Protein AF-A0A2U2S642-F1 (afdb_monomer_lite)

pLDDT: mean 71.13, std 18.07, range [34.97, 96.0]

Structure (mmCIF, N/CA/C/O backbone):
data_AF-A0A2U2S642-F1
#
_entry.id   AF-A0A2U2S642-F1
#
loop_
_atom_site.group_PDB
_atom_site.id
_atom_site.type_symbol
_atom_site.label_atom_id
_atom_site.label_alt_id
_atom_site.label_comp_id
_atom_site.label_asym_id
_atom_site.label_entity_id
_atom_site.label_seq_id
_atom_site.pdbx_PDB_ins_code
_atom_site.Cartn_x
_atom_site.Cartn_y
_atom_site.Cartn_z
_atom_site.occupancy
_atom_site.B_iso_or_equiv
_atom_site.auth_seq_id
_atom_site.auth_comp_id
_atom_site.auth_asym_id
_atom_site.auth_atom_id
_atom_site.pdbx_PDB_model_num
ATOM 1 N N . MET A 1 1 ? -0.797 5.547 -3.091 1.00 64.50 1 MET A N 1
ATOM 2 C CA . MET A 1 1 ? -0.443 5.488 -1.660 1.00 64.50 1 MET A CA 1
ATOM 3 C C . MET A 1 1 ? -1.738 5.569 -0.861 1.00 64.50 1 MET A C 1
ATOM 5 O O . MET A 1 1 ? -2.626 6.284 -1.316 1.00 64.50 1 MET A O 1
ATOM 9 N N . LEU A 1 2 ? -1.874 4.853 0.263 1.00 75.81 2 LEU A N 1
ATOM 10 C CA . LEU A 1 2 ? -3.058 4.984 1.129 1.00 75.81 2 LEU A CA 1
ATOM 11 C C . LEU A 1 2 ? -3.206 6.437 1.602 1.00 75.81 2 LEU A C 1
ATOM 13 O O . LEU A 1 2 ? -2.204 7.084 1.900 1.00 75.81 2 LEU A O 1
ATOM 17 N N . ASN A 1 3 ? -4.439 6.947 1.678 1.00 83.69 3 ASN A N 1
ATOM 18 C CA . ASN A 1 3 ? -4.701 8.281 2.222 1.00 83.69 3 ASN A CA 1
ATOM 19 C C . ASN A 1 3 ? -4.289 8.335 3.716 1.00 83.69 3 ASN A C 1
ATOM 21 O O . ASN A 1 3 ? -4.889 7.606 4.515 1.00 83.69 3 ASN A O 1
ATOM 25 N N . PRO A 1 4 ? -3.313 9.184 4.108 1.00 81.31 4 PRO A N 1
ATOM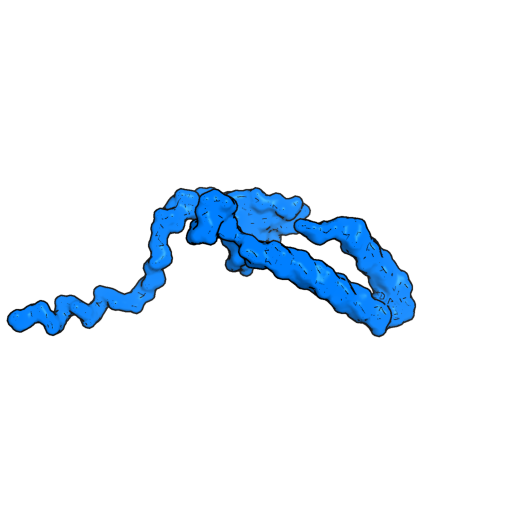 26 C CA . PRO A 1 4 ? -2.833 9.280 5.488 1.00 81.31 4 PRO A CA 1
ATOM 27 C C . PRO A 1 4 ? -3.928 9.619 6.505 1.00 81.31 4 PRO A C 1
ATOM 29 O O . PRO A 1 4 ? -3.910 9.084 7.613 1.00 81.31 4 PRO A O 1
ATOM 32 N N . ASP A 1 5 ? -4.910 10.441 6.130 1.00 87.56 5 ASP A N 1
ATOM 33 C CA . ASP A 1 5 ? -5.992 10.858 7.028 1.00 87.56 5 ASP A CA 1
ATOM 34 C C . ASP A 1 5 ? -6.921 9.689 7.363 1.00 87.56 5 ASP A C 1
ATOM 36 O O . ASP A 1 5 ? -7.290 9.504 8.525 1.00 87.56 5 ASP A O 1
ATOM 40 N N . LYS A 1 6 ? -7.221 8.849 6.363 1.00 88.06 6 LYS A N 1
ATOM 41 C CA . LYS A 1 6 ? -7.968 7.595 6.544 1.00 88.06 6 LYS A CA 1
ATOM 42 C C . LYS A 1 6 ? -7.202 6.611 7.422 1.00 88.06 6 LYS A C 1
ATOM 44 O O . LYS A 1 6 ? -7.785 6.001 8.310 1.00 88.06 6 LYS A O 1
ATOM 49 N N . VAL A 1 7 ? -5.891 6.465 7.215 1.00 89.25 7 VAL A N 1
ATOM 50 C CA . VAL A 1 7 ? -5.057 5.588 8.058 1.00 89.25 7 VAL A CA 1
ATOM 51 C C . VAL A 1 7 ? -5.053 6.079 9.510 1.00 89.25 7 VAL A C 1
ATOM 53 O O . VAL A 1 7 ? -5.240 5.286 10.433 1.00 89.25 7 VAL A O 1
ATOM 56 N N . ALA A 1 8 ? -4.908 7.388 9.724 1.00 88.50 8 ALA A N 1
ATOM 57 C CA . ALA A 1 8 ? -4.975 7.986 11.054 1.00 88.50 8 ALA A CA 1
ATOM 58 C C . ALA A 1 8 ? -6.366 7.830 11.696 1.00 88.50 8 ALA A C 1
ATOM 60 O O . ALA A 1 8 ? -6.472 7.668 12.911 1.00 88.50 8 ALA A O 1
ATOM 61 N N . GLU A 1 9 ? -7.435 7.857 10.900 1.00 93.00 9 GLU A N 1
ATOM 62 C CA . GLU A 1 9 ? -8.797 7.576 11.356 1.00 93.00 9 GLU A CA 1
ATOM 63 C C . GLU A 1 9 ? -8.951 6.134 11.852 1.00 93.00 9 GLU A C 1
ATOM 65 O O . GLU A 1 9 ? -9.416 5.937 12.976 1.00 93.00 9 GLU A O 1
ATOM 70 N N . PHE A 1 10 ? -8.494 5.139 11.084 1.00 92.88 10 PHE A N 1
ATOM 71 C CA . PHE A 1 10 ? -8.491 3.739 11.522 1.00 92.88 10 PHE A CA 1
ATOM 72 C C . PHE A 1 10 ? -7.679 3.548 12.807 1.00 92.88 10 PHE A C 1
ATOM 74 O O . PHE A 1 10 ? -8.151 2.896 13.736 1.00 92.88 10 PHE A O 1
ATOM 81 N N . ALA A 1 11 ? -6.507 4.183 12.915 1.00 88.50 11 ALA A N 1
ATOM 82 C CA . ALA A 1 11 ? -5.695 4.131 14.129 1.00 88.50 11 ALA A CA 1
ATOM 83 C C . ALA A 1 11 ? -6.439 4.699 15.352 1.00 88.50 11 ALA A C 1
ATOM 85 O O . ALA A 1 11 ? -6.443 4.081 16.415 1.00 88.50 11 ALA A O 1
ATOM 86 N N . ARG A 1 12 ? -7.130 5.840 15.205 1.00 94.44 12 ARG A N 1
ATOM 87 C CA . ARG A 1 12 ? -7.957 6.412 16.283 1.00 94.44 12 ARG A CA 1
ATOM 88 C C . ARG A 1 12 ? -9.102 5.482 16.680 1.00 94.44 12 ARG A C 1
ATOM 90 O O . ARG A 1 12 ? -9.332 5.291 17.870 1.00 94.44 12 ARG A O 1
ATOM 97 N N . ARG A 1 13 ? -9.788 4.884 15.702 1.00 96.00 13 ARG A N 1
ATOM 98 C CA . ARG A 1 13 ? -10.896 3.941 15.935 1.00 96.00 13 ARG A CA 1
ATOM 99 C C . ARG A 1 13 ? -10.428 2.669 16.648 1.00 96.00 13 ARG A C 1
ATOM 101 O O . ARG A 1 13 ? -11.100 2.222 17.567 1.00 96.00 13 ARG A O 1
ATOM 108 N N . MET A 1 14 ? -9.256 2.139 16.293 1.00 91.12 14 MET A N 1
ATOM 109 C CA . MET A 1 14 ? -8.640 0.991 16.973 1.00 91.12 14 MET A CA 1
ATOM 110 C C . MET A 1 14 ? -8.307 1.293 18.440 1.00 91.12 14 MET A C 1
ATOM 112 O O . MET A 1 14 ? -8.553 0.457 19.310 1.00 91.12 14 MET A O 1
ATOM 116 N N . THR A 1 15 ? -7.774 2.487 18.722 1.00 91.44 1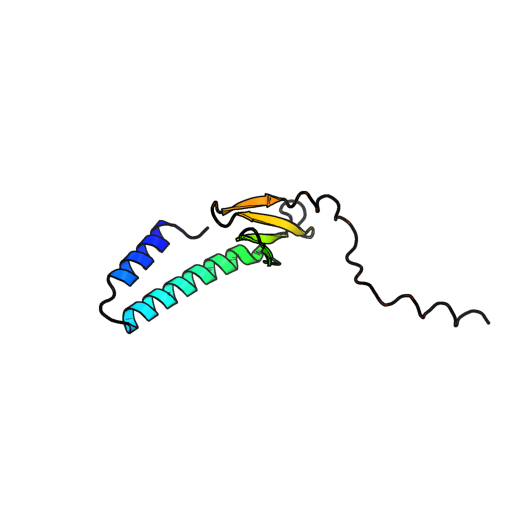5 THR A N 1
ATOM 117 C CA . THR A 1 15 ? -7.452 2.928 20.090 1.00 91.44 15 THR A CA 1
ATOM 118 C C . THR A 1 15 ? -8.705 3.193 20.925 1.00 91.44 15 THR A C 1
ATOM 120 O O . THR A 1 15 ? -8.702 2.933 22.124 1.00 91.44 15 THR A O 1
ATOM 123 N N . ALA A 1 16 ? -9.776 3.692 20.303 1.00 93.19 16 ALA A N 1
ATOM 124 C CA . ALA A 1 16 ? -11.052 3.970 20.962 1.00 93.19 16 ALA A CA 1
ATOM 125 C C . ALA A 1 16 ? -11.972 2.739 21.086 1.00 93.19 16 ALA A C 1
ATOM 127 O O . ALA A 1 16 ? -13.048 2.847 21.666 1.00 93.19 16 ALA A O 1
ATOM 128 N N . ALA A 1 17 ? -11.586 1.583 20.534 1.00 92.50 17 ALA A N 1
ATOM 129 C CA . ALA A 1 17 ? -12.402 0.376 20.567 1.00 92.50 17 ALA A CA 1
ATOM 130 C C . ALA A 1 17 ? -12.564 -0.152 22.003 1.00 92.50 17 ALA A C 1
ATOM 132 O O . ALA A 1 17 ? -11.587 -0.535 22.652 1.00 92.50 17 ALA A O 1
ATOM 133 N N . GLU A 1 18 ? -13.814 -0.210 22.468 1.00 92.62 18 GLU A N 1
ATOM 134 C CA . GLU A 1 18 ? -14.180 -0.649 23.822 1.00 92.62 18 GLU A CA 1
ATOM 135 C C . GLU A 1 18 ? -14.117 -2.176 24.003 1.00 92.62 18 GLU A C 1
ATOM 137 O O . GLU A 1 18 ? -14.053 -2.665 25.130 1.00 92.62 18 GLU A O 1
ATOM 142 N N . SER A 1 19 ? -14.097 -2.940 22.905 1.00 94.62 19 SER A N 1
ATOM 143 C CA . SER A 1 19 ? -13.996 -4.401 22.919 1.00 94.62 19 SER A CA 1
ATOM 144 C C . SER A 1 19 ? -13.084 -4.931 21.812 1.00 94.62 19 SER A C 1
ATOM 146 O O . SER A 1 19 ? -12.802 -4.256 20.817 1.00 94.62 19 SER A O 1
ATOM 148 N N . GLU A 1 20 ? -12.626 -6.173 21.983 1.00 92.06 20 GLU A N 1
ATOM 149 C CA . GLU A 1 20 ? -11.827 -6.869 20.971 1.00 92.06 20 GLU A CA 1
ATOM 150 C C . GLU A 1 20 ? -12.631 -7.116 19.686 1.00 92.06 20 GLU A C 1
ATOM 152 O O . GLU A 1 20 ? -12.090 -6.995 18.596 1.00 92.06 20 GLU A O 1
ATOM 157 N N . GLU A 1 21 ? -13.936 -7.367 19.784 1.00 95.38 21 GLU A N 1
ATOM 158 C CA . GLU A 1 21 ? -14.814 -7.558 18.620 1.00 95.38 21 GLU A CA 1
ATOM 159 C C . GLU A 1 21 ? -14.900 -6.289 17.761 1.00 95.38 21 GLU A C 1
ATOM 161 O O . GLU A 1 21 ? -14.772 -6.353 16.538 1.00 95.38 21 GLU A O 1
ATOM 166 N N . VAL A 1 22 ? -15.034 -5.118 18.396 1.00 92.00 22 VAL A N 1
ATOM 167 C CA . VAL A 1 22 ? -15.015 -3.825 17.693 1.00 92.00 22 VAL A CA 1
ATOM 168 C C . VAL A 1 22 ? -13.649 -3.587 17.055 1.00 92.00 22 VAL A C 1
ATOM 170 O O . VAL A 1 22 ? -13.568 -3.148 15.910 1.00 92.00 22 VAL A O 1
ATOM 173 N N . ARG A 1 23 ? -12.564 -3.924 17.760 1.00 90.88 23 ARG A N 1
ATOM 174 C CA . ARG A 1 23 ? -11.200 -3.807 17.236 1.00 90.88 23 ARG A CA 1
ATOM 175 C C . ARG A 1 23 ? -10.985 -4.685 16.000 1.00 90.88 23 ARG A C 1
ATOM 177 O O . ARG A 1 23 ? -10.452 -4.202 15.006 1.00 90.88 23 ARG A O 1
ATOM 184 N N . GLN A 1 24 ? -11.445 -5.933 16.027 1.00 90.88 24 GLN A N 1
ATOM 185 C CA . GLN A 1 24 ? -11.366 -6.844 14.881 1.00 90.88 24 GLN A CA 1
ATOM 186 C C . GLN A 1 24 ? -12.210 -6.355 13.699 1.00 90.88 24 GLN A C 1
ATOM 188 O O . GLN A 1 24 ? -11.746 -6.409 12.564 1.00 90.88 24 GLN A O 1
ATOM 193 N N . SER A 1 25 ? -13.400 -5.797 13.948 1.00 94.56 25 SER A N 1
ATOM 194 C CA . SER A 1 25 ? -14.218 -5.180 12.894 1.00 94.56 25 SER A CA 1
ATOM 195 C C . SER A 1 25 ? -13.495 -4.008 12.223 1.00 94.56 25 SER A C 1
ATOM 197 O O . SER A 1 25 ? -13.405 -3.954 11.000 1.00 94.56 25 SER A O 1
ATOM 199 N N . VAL A 1 26 ? -12.927 -3.087 13.011 1.00 91.75 26 VAL A N 1
ATOM 200 C CA . VAL A 1 26 ? -12.173 -1.933 12.484 1.00 91.75 26 VAL A CA 1
ATOM 201 C C . VAL A 1 26 ? -10.922 -2.390 11.728 1.00 91.75 26 VAL A C 1
ATOM 203 O O . VAL A 1 26 ? -10.570 -1.80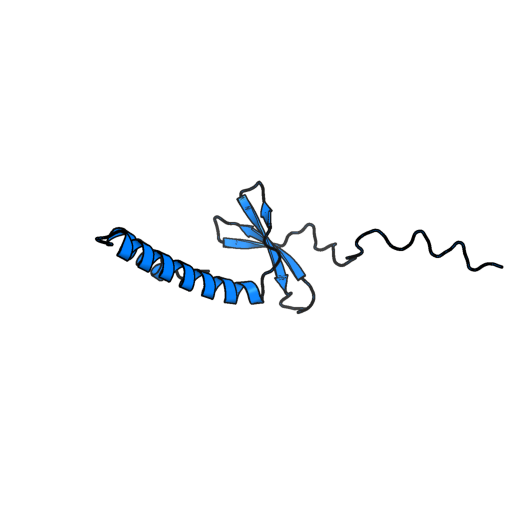7 10.702 1.00 91.75 26 VAL A O 1
ATOM 206 N N . TYR A 1 27 ? -10.252 -3.437 12.212 1.00 87.19 27 TYR A N 1
ATOM 207 C CA . TYR A 1 27 ? -9.108 -4.033 11.530 1.00 87.19 27 TYR A CA 1
ATOM 208 C C . TYR A 1 27 ? -9.501 -4.642 10.180 1.00 87.19 27 TYR A C 1
ATOM 210 O O . TYR A 1 27 ? -8.818 -4.403 9.185 1.00 87.19 27 TYR A O 1
ATOM 218 N N . GLN A 1 28 ? -10.622 -5.361 10.119 1.00 90.44 28 GLN A N 1
ATOM 219 C CA . GLN A 1 28 ? -11.129 -5.940 8.879 1.00 90.44 28 GLN A CA 1
ATOM 220 C C . GLN A 1 28 ? -11.488 -4.857 7.851 1.00 90.44 28 GLN A C 1
ATOM 222 O O . GLN A 1 28 ? -11.070 -4.952 6.700 1.00 90.44 28 GLN A O 1
ATOM 227 N N . GLU A 1 29 ? -12.155 -3.778 8.273 1.00 92.25 29 GLU A N 1
ATOM 228 C CA . GLU A 1 29 ? -12.433 -2.621 7.406 1.00 92.25 29 GLU A CA 1
ATOM 229 C C . GLU A 1 29 ? -11.145 -1.977 6.863 1.00 92.25 29 GLU A C 1
ATOM 231 O O . GLU A 1 29 ? -11.081 -1.556 5.705 1.00 92.25 29 GLU A O 1
ATOM 236 N N . PHE A 1 30 ? -10.098 -1.887 7.690 1.00 89.44 30 PHE A N 1
ATOM 237 C CA . PHE A 1 30 ? -8.802 -1.382 7.246 1.00 89.44 30 PHE A CA 1
ATOM 238 C C . PHE A 1 30 ? -8.164 -2.303 6.199 1.00 89.44 30 PHE A C 1
ATOM 240 O O . PHE A 1 30 ? -7.611 -1.807 5.216 1.00 89.44 30 PHE A O 1
ATOM 247 N N . LEU A 1 31 ? -8.241 -3.624 6.390 1.00 84.38 31 LEU A N 1
ATOM 248 C CA . LEU A 1 31 ? -7.725 -4.594 5.426 1.00 84.38 31 LEU A CA 1
ATOM 249 C C . LEU A 1 31 ? -8.458 -4.512 4.087 1.00 84.38 31 LEU A C 1
ATOM 251 O O . LEU A 1 31 ? -7.800 -4.548 3.053 1.00 84.38 31 LEU A O 1
ATOM 255 N N . GLU A 1 32 ? -9.780 -4.349 4.093 1.00 87.44 32 GLU A N 1
ATOM 256 C CA . GLU A 1 32 ? -10.576 -4.154 2.873 1.00 87.44 32 GLU A CA 1
ATOM 257 C C . GLU A 1 32 ? -10.175 -2.864 2.148 1.00 87.44 32 GLU A C 1
ATOM 259 O O . GLU A 1 32 ? -9.844 -2.889 0.965 1.00 87.44 32 GLU A O 1
ATOM 264 N N . TYR A 1 33 ? -10.070 -1.749 2.876 1.00 85.12 33 TYR A N 1
ATOM 265 C CA . TYR A 1 33 ? -9.590 -0.485 2.312 1.00 85.12 33 TYR A CA 1
ATOM 266 C C . TYR A 1 33 ? -8.165 -0.591 1.739 1.00 85.12 33 TYR A C 1
ATOM 268 O O . TYR A 1 33 ? -7.854 -0.008 0.696 1.00 85.12 33 TYR A O 1
ATOM 276 N N . ALA A 1 34 ? -7.283 -1.332 2.413 1.00 80.94 34 ALA A N 1
ATOM 277 C CA . ALA A 1 34 ? -5.937 -1.587 1.923 1.00 80.94 34 ALA A CA 1
ATOM 278 C C . ALA A 1 34 ? -5.940 -2.495 0.684 1.00 80.94 34 ALA A C 1
ATOM 280 O O . ALA A 1 34 ? -5.160 -2.250 -0.235 1.00 80.94 34 ALA A O 1
ATOM 281 N N . ALA A 1 35 ? -6.817 -3.498 0.637 1.00 75.44 35 ALA A N 1
ATOM 282 C CA . ALA A 1 35 ? -6.966 -4.409 -0.491 1.00 75.44 35 ALA A CA 1
ATOM 283 C C . ALA A 1 35 ? -7.461 -3.683 -1.748 1.00 75.44 35 ALA A C 1
ATOM 285 O O . ALA A 1 35 ? -6.848 -3.849 -2.796 1.00 75.44 35 ALA A O 1
ATOM 286 N N . ASP A 1 36 ? -8.464 -2.806 -1.643 1.00 78.19 36 ASP A N 1
ATOM 287 C CA . ASP A 1 36 ? -8.946 -1.989 -2.770 1.00 78.19 36 ASP A CA 1
ATOM 288 C C . ASP A 1 36 ? -7.835 -1.099 -3.345 1.00 78.19 36 ASP A C 1
ATOM 290 O O . ASP A 1 36 ? -7.674 -0.943 -4.559 1.00 78.19 36 ASP A O 1
ATOM 294 N N . PHE A 1 37 ? -7.021 -0.515 -2.461 1.00 73.88 37 PHE A N 1
ATOM 295 C CA . PHE A 1 37 ? -5.859 0.257 -2.881 1.00 73.88 37 PHE A CA 1
ATOM 296 C C . PHE A 1 37 ? -4.806 -0.624 -3.567 1.00 73.88 37 PHE A C 1
ATOM 298 O O . PHE A 1 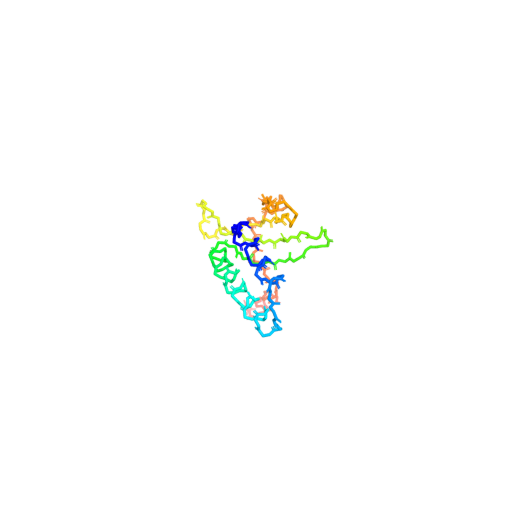37 ? -4.220 -0.212 -4.571 1.00 73.88 37 PHE A O 1
ATOM 305 N N . LEU A 1 38 ? -4.554 -1.820 -3.033 1.00 67.75 38 LEU A N 1
ATOM 306 C CA . LEU A 1 38 ? -3.629 -2.779 -3.627 1.00 67.75 38 LEU A CA 1
ATOM 307 C C . LEU A 1 38 ? -4.134 -3.301 -4.970 1.00 67.75 38 LEU A C 1
ATOM 309 O O . LEU A 1 38 ? -3.305 -3.506 -5.843 1.00 67.75 38 LEU A O 1
ATOM 313 N N . ASP A 1 39 ? -5.440 -3.451 -5.174 1.00 69.12 39 ASP A N 1
ATOM 314 C CA . ASP A 1 39 ? -6.018 -3.891 -6.446 1.00 69.12 39 ASP A CA 1
ATOM 315 C C . ASP A 1 39 ? -5.782 -2.839 -7.543 1.00 69.12 39 ASP A C 1
ATOM 317 O O . ASP A 1 39 ? -5.205 -3.135 -8.593 1.00 69.12 39 ASP A O 1
ATOM 321 N N . LEU A 1 40 ? -6.053 -1.564 -7.232 1.00 66.44 40 LEU A N 1
ATOM 322 C CA . LEU A 1 40 ? -5.714 -0.420 -8.091 1.00 66.44 40 LEU A CA 1
ATOM 323 C C . LEU A 1 40 ? -4.213 -0.327 -8.392 1.00 66.44 40 LEU A C 1
ATOM 325 O O . LEU A 1 40 ? -3.813 0.062 -9.491 1.00 66.44 40 LEU A O 1
ATOM 329 N N . PHE A 1 41 ? -3.371 -0.668 -7.417 1.00 64.44 41 PHE A N 1
ATOM 330 C CA . PHE A 1 41 ? -1.924 -0.697 -7.592 1.00 64.44 41 PHE A CA 1
ATOM 331 C C . PHE A 1 41 ? -1.488 -1.923 -8.419 1.00 64.44 41 PHE A C 1
ATOM 333 O O . PHE A 1 41 ? -0.635 -1.812 -9.292 1.00 64.44 41 PHE A O 1
ATOM 340 N N . SER A 1 42 ? -2.112 -3.082 -8.233 1.00 62.09 42 SER A N 1
ATOM 341 C CA . SER A 1 42 ? -1.761 -4.340 -8.903 1.00 62.09 42 SER A CA 1
ATOM 342 C C . SER A 1 42 ? -2.055 -4.341 -10.403 1.00 62.09 42 SER A C 1
ATOM 344 O O . SER A 1 42 ? -1.425 -5.080 -11.155 1.00 62.09 42 SER A O 1
ATOM 346 N N . TYR A 1 43 ? -2.943 -3.457 -10.872 1.00 68.44 43 TYR A N 1
ATOM 347 C CA . TYR A 1 43 ? -3.200 -3.302 -12.304 1.00 68.44 43 TYR A CA 1
ATOM 348 C C . TYR A 1 43 ? -1.946 -2.875 -13.083 1.00 68.44 43 TYR A C 1
ATOM 350 O O . TYR A 1 43 ? -1.796 -3.206 -14.256 1.00 68.44 43 TYR A O 1
ATOM 358 N N . HIS A 1 44 ? -1.032 -2.151 -12.430 1.00 70.69 44 HIS A N 1
ATOM 359 C CA . HIS A 1 44 ? 0.196 -1.663 -13.053 1.00 70.69 44 HIS A CA 1
ATOM 360 C C . HIS A 1 44 ? 1.467 -2.277 -12.473 1.00 70.69 44 HIS A C 1
ATOM 362 O O . HIS A 1 44 ? 2.481 -2.266 -13.166 1.00 70.69 44 HIS A O 1
ATOM 368 N N . TYR A 1 45 ? 1.432 -2.796 -11.244 1.00 74.62 45 TYR A N 1
ATOM 369 C CA . TYR A 1 45 ? 2.601 -3.303 -10.529 1.00 74.62 45 TYR A CA 1
ATOM 370 C C . TYR A 1 45 ? 2.488 -4.809 -10.270 1.00 74.62 45 TYR A C 1
ATOM 372 O O . TYR A 1 45 ? 1.499 -5.290 -9.726 1.00 74.62 45 TYR A O 1
ATOM 380 N N . HIS A 1 46 ? 3.549 -5.540 -10.598 1.00 76.94 46 HIS A N 1
ATOM 381 C CA . HIS A 1 46 ? 3.641 -6.998 -10.568 1.00 76.94 46 HIS A CA 1
ATOM 382 C C . HIS A 1 46 ? 4.921 -7.452 -9.838 1.00 76.94 46 HIS A C 1
ATOM 384 O O . HIS A 1 46 ? 5.794 -6.648 -9.507 1.00 76.94 46 HIS A O 1
ATOM 390 N N . ASP A 1 47 ? 5.058 -8.759 -9.606 1.00 79.12 47 ASP A N 1
ATOM 391 C CA . ASP A 1 47 ? 6.308 -9.421 -9.188 1.00 79.12 47 ASP A CA 1
ATOM 392 C C . ASP A 1 47 ? 6.989 -8.839 -7.920 1.00 79.12 47 ASP A C 1
ATOM 394 O O . ASP A 1 47 ? 8.207 -8.635 -7.882 1.00 79.12 47 ASP A O 1
ATOM 398 N N . PHE A 1 48 ? 6.216 -8.571 -6.860 1.00 79.69 48 PHE A N 1
ATOM 399 C CA . PHE A 1 48 ? 6.738 -8.033 -5.596 1.00 79.69 48 PHE A CA 1
ATOM 400 C C . PHE A 1 48 ? 7.672 -9.023 -4.880 1.00 79.69 48 PHE A C 1
ATOM 402 O O . PHE A 1 48 ? 7.251 -10.083 -4.423 1.00 79.69 48 PHE A O 1
ATOM 409 N N . THR A 1 49 ? 8.943 -8.649 -4.735 1.00 79.56 49 THR A N 1
ATOM 410 C CA . THR A 1 49 ? 9.996 -9.445 -4.093 1.00 79.56 49 THR A CA 1
ATOM 411 C C . THR A 1 49 ? 10.678 -8.627 -2.987 1.00 79.56 49 THR A C 1
ATOM 413 O O . THR A 1 49 ? 11.298 -7.601 -3.290 1.00 79.56 49 THR A O 1
ATOM 416 N N . PRO A 1 50 ? 10.596 -9.044 -1.709 1.00 82.12 50 PRO A N 1
ATOM 417 C CA . PRO A 1 50 ? 11.333 -8.411 -0.615 1.00 82.12 50 PRO A CA 1
ATOM 418 C C . PRO A 1 50 ? 12.852 -8.511 -0.818 1.00 82.12 50 PRO A C 1
ATOM 420 O O . PRO A 1 50 ? 13.352 -9.527 -1.302 1.00 82.12 50 PRO A O 1
ATOM 423 N N . ARG A 1 51 ? 13.596 -7.474 -0.425 1.00 79.88 51 ARG A N 1
ATOM 424 C CA . ARG A 1 51 ? 15.065 -7.423 -0.487 1.00 79.88 51 ARG A CA 1
ATOM 425 C C . ARG A 1 51 ? 15.676 -7.407 0.916 1.00 79.88 51 ARG A C 1
ATOM 427 O O . ARG A 1 51 ? 15.046 -6.972 1.876 1.00 79.88 51 ARG A O 1
ATOM 434 N N . GLU A 1 52 ? 16.939 -7.819 1.019 1.00 80.94 52 GLU A N 1
ATOM 435 C CA . GLU A 1 52 ? 17.705 -7.820 2.280 1.00 80.94 52 GLU A CA 1
ATOM 436 C C . GLU A 1 52 ? 17.880 -6.418 2.889 1.00 80.94 52 GLU A C 1
ATOM 438 O O . GLU A 1 52 ? 17.992 -6.279 4.103 1.00 80.94 52 GLU A O 1
ATOM 443 N N . ASP A 1 53 ? 17.858 -5.366 2.063 1.00 79.06 53 ASP A N 1
ATOM 444 C CA . ASP A 1 53 ? 17.942 -3.965 2.499 1.00 79.06 53 ASP A CA 1
ATOM 445 C C . ASP A 1 53 ? 16.608 -3.411 3.040 1.00 79.06 53 ASP A C 1
ATOM 447 O O . ASP A 1 53 ? 16.513 -2.226 3.360 1.00 79.06 53 ASP A O 1
ATOM 451 N N . GLY A 1 54 ? 15.577 -4.257 3.148 1.00 77.06 54 GLY A N 1
ATOM 452 C CA . GLY A 1 54 ? 14.242 -3.893 3.621 1.00 77.06 54 GLY A CA 1
ATOM 453 C C . GLY A 1 54 ? 13.371 -3.194 2.574 1.00 77.06 54 GLY A C 1
ATOM 454 O O . GLY A 1 54 ? 12.242 -2.815 2.888 1.00 77.06 54 GLY A O 1
ATOM 455 N N . ASN A 1 55 ? 13.863 -3.026 1.343 1.00 82.88 55 ASN A N 1
ATOM 456 C CA . ASN A 1 55 ? 13.089 -2.494 0.223 1.00 82.88 55 ASN A CA 1
ATOM 457 C C . ASN A 1 55 ? 12.321 -3.604 -0.509 1.00 82.88 55 ASN A C 1
ATOM 459 O O . ASN A 1 55 ? 12.555 -4.795 -0.298 1.00 82.88 55 ASN A O 1
ATOM 463 N N . ILE A 1 56 ? 11.420 -3.218 -1.412 1.00 79.69 56 ILE A N 1
ATOM 464 C CA . ILE A 1 56 ? 10.663 -4.163 -2.241 1.00 79.69 56 ILE A CA 1
ATOM 465 C C . ILE A 1 56 ? 11.024 -3.926 -3.702 1.00 79.69 56 ILE A C 1
ATOM 467 O O . ILE A 1 56 ? 10.959 -2.803 -4.192 1.00 79.69 56 ILE A O 1
ATOM 471 N N . GLN A 1 57 ? 11.412 -4.976 -4.415 1.00 80.44 57 GLN A N 1
ATOM 472 C CA . GLN A 1 57 ? 11.506 -4.936 -5.869 1.00 80.44 57 GLN A CA 1
ATOM 473 C C . GLN A 1 57 ? 10.155 -5.317 -6.472 1.00 80.44 57 GLN A C 1
ATOM 475 O O . GLN A 1 57 ? 9.523 -6.250 -5.997 1.00 80.44 57 GLN A O 1
ATOM 480 N N . CYS A 1 58 ? 9.717 -4.619 -7.511 1.00 79.50 58 CYS A N 1
ATOM 481 C CA . CYS A 1 58 ? 8.521 -4.954 -8.283 1.00 79.50 58 CYS A CA 1
ATOM 482 C C . CYS A 1 58 ? 8.789 -4.710 -9.769 1.00 79.50 58 CYS A C 1
ATOM 484 O O . CYS A 1 58 ? 9.757 -4.035 -10.128 1.00 79.50 58 CYS A O 1
ATOM 486 N N . THR A 1 59 ? 7.954 -5.250 -10.644 1.00 80.44 59 THR A N 1
ATOM 487 C CA . THR A 1 59 ? 7.904 -4.856 -12.052 1.00 80.44 59 THR A CA 1
ATOM 488 C C . THR A 1 59 ? 6.681 -3.976 -12.280 1.00 80.44 59 THR A C 1
ATOM 490 O O . THR A 1 59 ? 5.678 -4.113 -11.593 1.00 80.44 59 THR A O 1
ATOM 493 N N . MET A 1 60 ? 6.763 -3.027 -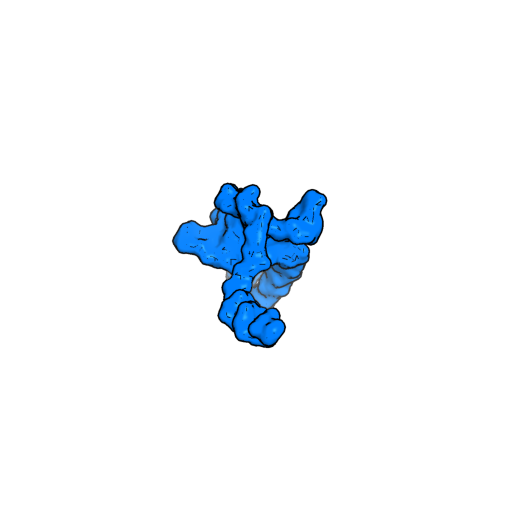13.206 1.00 77.12 60 MET A N 1
ATOM 494 C CA . MET A 1 60 ? 5.636 -2.182 -13.589 1.00 77.12 60 MET A CA 1
ATOM 495 C C . MET A 1 60 ? 5.434 -2.272 -15.097 1.00 77.12 60 MET A C 1
ATOM 497 O O . MET A 1 60 ? 6.416 -2.294 -15.850 1.00 77.12 60 MET A O 1
ATOM 501 N N . ASP A 1 61 ? 4.181 -2.322 -15.541 1.00 73.69 61 ASP A N 1
ATOM 502 C CA . ASP A 1 61 ? 3.868 -2.232 -16.964 1.00 73.69 61 ASP A CA 1
ATOM 503 C C . ASP A 1 61 ? 4.309 -0.864 -17.502 1.00 73.69 61 ASP A C 1
ATOM 505 O O . ASP A 1 61 ? 4.043 0.191 -16.920 1.00 73.69 61 ASP A O 1
ATOM 509 N N . GLY A 1 62 ? 5.039 -0.874 -18.615 1.00 61.66 62 GLY A N 1
ATOM 510 C CA . GLY A 1 62 ? 5.618 0.326 -19.191 1.00 61.66 62 GLY A CA 1
ATOM 511 C C . GLY A 1 62 ? 4.538 1.318 -19.610 1.00 61.66 62 GLY A C 1
ATOM 512 O O . GLY A 1 62 ? 3.770 1.055 -20.532 1.00 61.66 62 GLY A O 1
ATOM 513 N N . TYR A 1 63 ? 4.550 2.510 -19.006 1.00 53.78 63 TYR A N 1
ATOM 514 C CA . TYR A 1 63 ? 3.642 3.610 -19.359 1.00 53.78 63 TYR A CA 1
ATOM 515 C C . TYR A 1 63 ? 3.724 3.994 -20.851 1.00 53.78 63 TYR A C 1
ATOM 517 O O . TYR A 1 63 ? 2.735 4.384 -21.461 1.00 53.78 63 TYR A O 1
ATOM 525 N N . ILE A 1 64 ? 4.911 3.850 -21.455 1.00 53.78 64 ILE A N 1
ATOM 526 C CA . ILE A 1 64 ? 5.179 4.177 -22.868 1.00 53.78 64 ILE A CA 1
ATOM 527 C C . ILE A 1 64 ? 4.951 2.962 -23.784 1.00 53.78 64 ILE A C 1
ATOM 529 O O . ILE A 1 64 ? 4.574 3.109 -24.946 1.00 53.78 64 ILE A O 1
ATOM 533 N N . ARG A 1 65 ? 5.184 1.748 -23.275 1.00 57.62 65 ARG A N 1
ATOM 534 C CA . ARG A 1 65 ? 5.037 0.488 -24.011 1.00 57.62 65 ARG A CA 1
ATOM 535 C C . ARG A 1 65 ? 4.344 -0.526 -23.102 1.00 57.62 65 ARG A C 1
ATOM 537 O O . ARG A 1 65 ? 5.035 -1.202 -22.346 1.00 57.62 65 ARG A O 1
ATOM 544 N N . PRO A 1 66 ? 3.017 -0.705 -23.224 1.00 55.50 66 PRO A N 1
ATOM 545 C CA . PRO A 1 66 ? 2.207 -1.532 -22.317 1.00 55.50 66 PRO A CA 1
ATOM 546 C C . PRO A 1 66 ? 2.601 -3.016 -22.211 1.00 55.50 66 PRO A C 1
ATOM 548 O O . PRO A 1 66 ? 1.991 -3.760 -21.457 1.00 55.50 66 PRO A O 1
ATOM 551 N N . ARG A 1 67 ? 3.577 -3.482 -23.003 1.00 59.06 67 ARG A N 1
ATOM 552 C CA . ARG A 1 67 ? 4.098 -4.859 -22.985 1.00 59.06 67 ARG A CA 1
ATOM 553 C C . ARG A 1 67 ? 5.530 -4.971 -22.464 1.00 59.06 67 ARG A C 1
ATOM 555 O O . ARG A 1 67 ? 6.046 -6.080 -22.362 1.00 59.06 67 ARG A O 1
ATOM 562 N N . GLU A 1 68 ? 6.190 -3.854 -22.174 1.00 66.00 68 GLU A N 1
ATOM 563 C CA . GLU A 1 68 ? 7.514 -3.856 -21.561 1.00 66.00 68 GLU A CA 1
ATOM 564 C C . GLU A 1 68 ? 7.346 -3.730 -20.050 1.00 66.00 68 GLU A C 1
ATOM 566 O O . GLU A 1 68 ? 6.925 -2.689 -19.556 1.00 66.00 68 GLU A O 1
ATOM 571 N N . ARG A 1 69 ? 7.660 -4.798 -19.315 1.00 71.62 69 ARG A N 1
ATOM 572 C CA . ARG A 1 69 ? 7.733 -4.753 -17.853 1.00 71.62 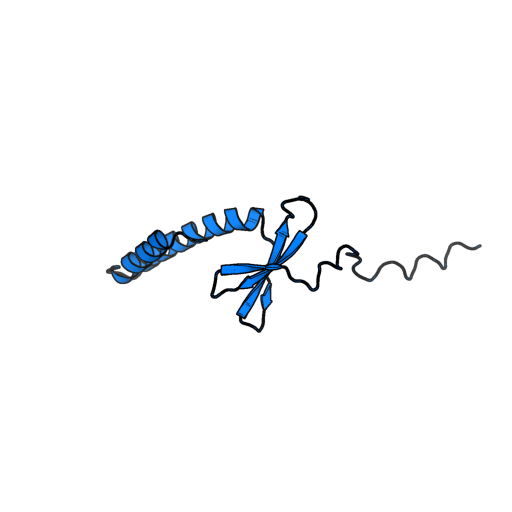69 ARG A CA 1
ATOM 573 C C . ARG A 1 69 ? 9.101 -4.237 -17.438 1.00 71.62 69 ARG A C 1
ATOM 575 O O . ARG A 1 69 ? 10.118 -4.800 -17.839 1.00 71.62 69 ARG A O 1
ATOM 582 N N . VAL A 1 70 ? 9.122 -3.180 -16.634 1.00 75.62 70 VAL A N 1
ATOM 583 C CA . VAL A 1 70 ? 10.356 -2.560 -16.135 1.00 75.62 70 VAL A CA 1
ATOM 584 C C . VAL A 1 70 ? 10.446 -2.773 -14.632 1.00 75.62 70 VAL A C 1
ATOM 586 O O . VAL A 1 70 ? 9.464 -2.587 -13.920 1.00 75.62 70 VAL A O 1
ATOM 589 N N . ALA A 1 71 ? 11.617 -3.174 -14.142 1.00 80.69 71 ALA A N 1
ATOM 590 C CA . ALA A 1 71 ? 11.835 -3.405 -12.721 1.00 80.69 71 ALA A CA 1
ATOM 591 C C . ALA A 1 71 ? 12.107 -2.094 -11.961 1.00 80.69 71 ALA A C 1
ATOM 593 O O . ALA A 1 71 ? 12.917 -1.261 -12.381 1.00 80.69 71 ALA A O 1
ATOM 594 N N . TYR A 1 72 ? 11.473 -1.951 -10.801 1.00 78.94 72 TYR A N 1
ATOM 595 C CA . TYR A 1 72 ? 11.616 -0.835 -9.874 1.00 78.94 72 TYR A CA 1
ATOM 596 C C . TYR A 1 72 ? 11.923 -1.339 -8.465 1.00 78.94 72 TYR A C 1
ATOM 598 O O . TYR A 1 72 ? 11.508 -2.424 -8.063 1.00 78.94 72 TYR A O 1
ATOM 606 N N . ILE A 1 73 ? 12.639 -0.520 -7.701 1.00 79.44 73 ILE A N 1
ATOM 607 C CA . ILE A 1 73 ? 12.774 -0.656 -6.253 1.00 79.44 73 ILE A CA 1
ATOM 608 C C . ILE A 1 73 ? 11.846 0.374 -5.617 1.00 79.44 73 ILE A C 1
ATOM 610 O O . ILE A 1 73 ? 12.003 1.574 -5.847 1.00 79.44 73 ILE A O 1
ATOM 614 N N . VAL A 1 74 ? 10.912 -0.119 -4.814 1.00 81.00 74 VAL A N 1
ATOM 615 C CA . VAL A 1 74 ? 10.101 0.648 -3.874 1.00 81.00 74 VAL A CA 1
ATOM 616 C C . VAL A 1 74 ? 10.919 0.801 -2.599 1.00 81.00 74 VAL A C 1
ATOM 618 O O . VAL A 1 74 ? 11.208 -0.184 -1.912 1.00 81.00 74 VAL A O 1
ATOM 621 N N . ASP A 1 75 ? 11.299 2.033 -2.285 1.00 78.56 75 ASP A N 1
ATOM 622 C CA . ASP A 1 75 ? 11.807 2.367 -0.961 1.00 78.56 75 ASP A CA 1
ATOM 623 C C . ASP A 1 75 ? 10.647 2.303 0.038 1.00 78.56 75 ASP A C 1
ATOM 625 O O . ASP A 1 75 ? 9.688 3.070 -0.052 1.00 78.56 75 ASP A O 1
ATOM 629 N N . THR A 1 76 ? 10.713 1.369 0.983 1.00 73.19 76 THR A N 1
ATOM 630 C CA . THR A 1 76 ? 9.624 1.122 1.941 1.00 73.19 76 THR A CA 1
ATOM 631 C C . THR A 1 76 ? 9.497 2.209 3.004 1.00 73.19 76 THR A C 1
ATOM 633 O O . THR A 1 76 ? 8.464 2.292 3.666 1.00 73.19 76 THR A O 1
ATOM 636 N N . ARG A 1 77 ? 10.512 3.064 3.166 1.00 70.19 77 ARG A N 1
ATOM 637 C CA . ARG A 1 77 ? 10.507 4.177 4.125 1.00 70.19 77 ARG A CA 1
ATOM 638 C C . ARG A 1 77 ? 9.961 5.453 3.506 1.00 70.19 77 ARG A C 1
ATOM 640 O O . ARG A 1 77 ? 9.246 6.190 4.175 1.00 70.19 77 ARG A O 1
ATOM 647 N N . SER A 1 78 ? 10.320 5.727 2.252 1.00 72.94 78 SER A N 1
ATOM 648 C CA . SER A 1 78 ? 9.920 6.958 1.555 1.00 72.94 78 SER A CA 1
ATOM 649 C C . SER A 1 78 ? 8.745 6.773 0.591 1.00 72.94 78 SER A C 1
ATOM 651 O O . SER A 1 78 ? 8.136 7.756 0.174 1.00 72.94 78 SER A O 1
ATOM 653 N N . GLY A 1 79 ? 8.426 5.534 0.211 1.00 68.38 79 GLY A N 1
ATOM 654 C CA . GLY A 1 79 ? 7.460 5.225 -0.845 1.00 68.38 79 GLY A CA 1
ATOM 655 C C . GLY A 1 79 ? 7.947 5.591 -2.251 1.00 68.38 79 GLY A C 1
ATOM 656 O O . GLY A 1 79 ? 7.172 5.506 -3.203 1.00 68.38 79 GLY A O 1
ATOM 657 N N . PHE A 1 80 ? 9.207 6.018 -2.401 1.00 73.88 80 PHE A N 1
ATOM 658 C CA . PHE A 1 80 ? 9.757 6.441 -3.683 1.00 73.88 80 PHE A CA 1
ATOM 659 C C . PHE A 1 80 ? 10.113 5.240 -4.565 1.00 73.88 80 PHE A C 1
ATOM 661 O O . PHE A 1 80 ? 10.676 4.245 -4.104 1.00 73.88 80 PHE A O 1
ATOM 668 N N . LEU A 1 81 ? 9.822 5.361 -5.860 1.00 74.56 81 LEU A N 1
ATOM 669 C CA . LEU A 1 81 ? 10.146 4.362 -6.872 1.00 74.56 81 LEU A CA 1
ATOM 670 C C . LEU A 1 81 ? 11.411 4.772 -7.615 1.00 74.56 81 LEU A C 1
ATOM 672 O O . LEU A 1 81 ? 11.451 5.823 -8.254 1.00 74.56 81 LEU A O 1
ATOM 676 N N . ARG A 1 82 ? 12.428 3.912 -7.598 1.00 78.50 82 ARG A N 1
ATOM 677 C CA . ARG A 1 82 ? 13.620 4.079 -8.440 1.00 78.50 82 ARG A CA 1
ATOM 678 C C . ARG A 1 82 ? 13.745 2.922 -9.426 1.00 78.50 82 ARG A C 1
ATOM 680 O O . ARG A 1 82 ? 13.542 1.776 -9.023 1.00 78.50 82 ARG A O 1
ATOM 687 N N . PRO A 1 83 ? 14.077 3.178 -10.700 1.00 74.62 83 PRO A N 1
ATOM 688 C CA . PRO A 1 83 ? 14.303 2.101 -11.651 1.00 74.62 83 PRO A CA 1
ATOM 689 C C . PRO A 1 83 ? 15.481 1.237 -11.190 1.00 74.62 83 PRO A C 1
ATOM 691 O O . PRO A 1 83 ? 16.491 1.740 -10.687 1.00 74.62 83 PRO A O 1
ATOM 694 N N . VAL A 1 84 ? 15.373 -0.076 -11.387 1.00 71.94 84 VAL A N 1
ATOM 695 C CA . VAL A 1 84 ? 16.519 -0.976 -11.252 1.00 71.94 84 VAL A CA 1
ATOM 696 C C . VAL A 1 84 ? 17.429 -0.715 -12.452 1.00 71.94 84 VAL A C 1
ATOM 698 O O . VAL A 1 84 ? 17.246 -1.274 -13.531 1.00 71.94 84 VAL A O 1
ATOM 701 N N . HIS A 1 85 ? 18.434 0.149 -12.287 1.00 61.84 85 HIS A N 1
ATOM 702 C CA . HIS A 1 85 ? 19.397 0.467 -13.352 1.00 61.84 85 HIS A CA 1
ATOM 703 C C . HIS A 1 85 ? 20.242 -0.734 -13.824 1.00 61.84 85 HIS A C 1
ATOM 705 O O . HIS A 1 85 ? 20.968 -0.606 -14.805 1.00 61.84 85 HIS A O 1
ATOM 711 N N . GLN A 1 86 ? 20.125 -1.907 -13.191 1.00 50.94 86 GLN A N 1
ATOM 712 C CA . GLN A 1 86 ? 20.742 -3.141 -13.685 1.00 50.94 86 GLN A CA 1
ATOM 713 C C . GLN A 1 86 ? 19.987 -3.780 -14.870 1.00 50.94 86 GLN A C 1
ATOM 715 O O . GLN A 1 86 ? 20.601 -4.551 -15.600 1.00 50.94 86 GLN A O 1
ATOM 720 N N . ASP A 1 87 ? 18.724 -3.409 -15.135 1.00 46.78 87 ASP A N 1
ATOM 721 C CA . ASP A 1 87 ? 17.888 -4.065 -16.158 1.00 46.78 87 ASP A CA 1
ATOM 722 C C . ASP A 1 87 ? 17.476 -3.177 -17.343 1.00 46.78 87 ASP A C 1
ATOM 724 O O . ASP A 1 87 ? 16.808 -3.653 -18.262 1.00 46.78 87 ASP A O 1
ATOM 728 N N . ALA A 1 88 ? 17.994 -1.946 -17.452 1.00 40.22 88 ALA A N 1
ATOM 729 C CA . ALA A 1 88 ? 17.973 -1.214 -18.729 1.00 40.22 88 ALA A CA 1
ATOM 730 C C . ALA A 1 88 ? 18.755 -1.950 -19.851 1.00 40.22 88 ALA A C 1
ATOM 732 O O . ALA A 1 88 ? 18.689 -1.560 -21.014 1.00 40.22 88 ALA A O 1
ATOM 733 N N . GLN A 1 89 ? 19.456 -3.046 -19.518 1.00 38.75 89 GLN A N 1
ATOM 734 C CA . GLN A 1 89 ? 20.057 -3.997 -20.459 1.00 38.75 89 GLN A CA 1
ATOM 735 C C . GLN A 1 89 ? 19.354 -5.368 -20.545 1.00 38.75 89 GLN A C 1
ATOM 737 O O . GLN A 1 89 ? 19.798 -6.216 -21.314 1.00 38.75 89 GLN A O 1
ATOM 742 N N . ARG A 1 90 ? 18.239 -5.607 -19.838 1.00 44.72 90 ARG A N 1
ATOM 743 C CA . ARG A 1 90 ? 17.433 -6.842 -19.968 1.00 44.72 90 ARG A CA 1
ATOM 744 C C . ARG A 1 90 ? 16.184 -6.684 -20.826 1.00 44.72 90 ARG A C 1
ATOM 746 O O . ARG A 1 90 ? 15.290 -7.526 -20.808 1.00 44.72 90 ARG A O 1
ATOM 753 N N . GLY A 1 91 ? 16.207 -5.721 -21.739 1.00 37.09 91 GLY A N 1
ATOM 754 C CA . GLY A 1 91 ? 15.619 -5.945 -23.054 1.00 37.09 91 GLY A CA 1
ATOM 755 C C . GLY A 1 91 ? 16.383 -7.051 -23.791 1.00 37.09 91 GLY A C 1
ATOM 756 O O . GLY A 1 91 ? 17.093 -6.752 -24.738 1.00 37.09 91 GLY A O 1
ATOM 757 N N . THR A 1 92 ? 16.328 -8.305 -23.322 1.00 46.72 92 THR A N 1
ATOM 758 C CA . THR A 1 92 ? 16.559 -9.546 -24.088 1.00 46.72 92 THR A CA 1
ATOM 759 C C . THR A 1 92 ? 16.530 -10.788 -23.181 1.00 46.72 92 THR A C 1
ATOM 761 O O . THR A 1 92 ? 17.304 -10.922 -22.241 1.00 46.72 92 THR A O 1
ATOM 764 N N . ARG A 1 93 ? 15.698 -11.759 -23.590 1.00 40.84 93 ARG A N 1
ATOM 765 C CA . ARG A 1 93 ? 15.708 -13.197 -23.244 1.00 40.84 93 ARG A CA 1
ATOM 766 C C . ARG A 1 93 ? 15.164 -13.617 -21.873 1.00 40.84 93 ARG A C 1
ATOM 768 O O . ARG A 1 93 ? 15.887 -14.128 -21.024 1.00 40.84 93 ARG A O 1
ATOM 775 N N . HIS A 1 94 ? 13.836 -13.704 -21.809 1.00 34.97 94 HIS A N 1
ATOM 776 C CA . HIS A 1 94 ? 13.225 -14.942 -21.321 1.00 34.97 94 HIS A CA 1
ATOM 777 C C . HIS A 1 94 ? 13.560 -16.072 -22.318 1.00 34.97 94 HIS A C 1
ATOM 779 O O . HIS A 1 94 ? 12.881 -16.281 -23.319 1.00 34.97 94 HIS A O 1
ATOM 785 N N . GLN A 1 95 ? 14.666 -16.773 -22.085 1.00 37.56 95 GLN A N 1
ATOM 786 C CA . GLN A 1 95 ? 14.784 -18.181 -22.452 1.00 37.56 95 GLN A CA 1
ATOM 787 C C . GLN A 1 95 ? 15.219 -18.912 -21.194 1.00 37.56 95 GLN A C 1
ATOM 789 O O . GLN A 1 95 ? 16.402 -18.987 -20.868 1.00 37.56 95 GLN A O 1
ATOM 794 N N . SER A 1 96 ? 14.225 -19.416 -20.470 1.00 35.66 96 SER A N 1
ATOM 795 C CA . SER A 1 96 ? 14.435 -20.464 -19.488 1.00 35.66 96 SER A CA 1
ATOM 796 C C . SER A 1 96 ? 15.030 -21.663 -20.227 1.00 35.66 96 SER A C 1
ATOM 798 O O . SER A 1 96 ? 14.503 -22.137 -21.233 1.00 35.66 96 SER A O 1
ATOM 800 N N . ARG A 1 97 ? 16.209 -22.037 -19.750 1.00 47.81 97 ARG A N 1
ATOM 801 C CA . ARG A 1 97 ? 17.032 -23.206 -20.052 1.00 47.81 97 ARG A CA 1
ATOM 802 C C . ARG A 1 97 ? 16.188 -24.487 -20.228 1.00 47.81 97 ARG A C 1
ATOM 804 O O . ARG A 1 97 ? 15.174 -24.628 -19.565 1.00 47.81 97 ARG A O 1
ATOM 811 N N . GLU A 1 98 ? 16.699 -25.419 -21.045 1.00 40.22 98 GLU A N 1
ATOM 812 C CA . GLU A 1 98 ? 16.308 -26.850 -21.131 1.00 40.22 98 GLU A CA 1
ATOM 813 C C . GLU A 1 98 ? 15.206 -27.264 -22.131 1.00 40.22 98 GLU A C 1
ATOM 815 O O . GLU A 1 98 ? 14.177 -27.792 -21.740 1.00 40.22 98 GLU A O 1
ATOM 820 N N . GLN A 1 99 ? 15.443 -27.144 -23.452 1.00 40.72 99 GLN A N 1
ATOM 821 C CA . GLN A 1 99 ? 14.760 -28.023 -24.437 1.00 40.72 99 GLN A CA 1
ATOM 822 C C . GLN A 1 99 ? 15.415 -28.134 -25.836 1.00 40.72 99 GLN A C 1
ATOM 824 O O . GLN A 1 99 ? 14.744 -28.430 -26.821 1.00 40.72 99 GLN A O 1
ATOM 829 N N . ARG A 1 100 ? 16.731 -27.903 -25.989 1.00 40.69 100 ARG A N 1
ATOM 830 C CA . ARG A 1 100 ? 17.394 -27.954 -27.320 1.00 40.69 100 ARG A CA 1
ATOM 831 C C . ARG A 1 100 ? 18.668 -28.796 -27.417 1.00 40.69 100 ARG A C 1
ATOM 833 O O . ARG A 1 100 ? 19.431 -28.619 -28.361 1.00 40.69 100 ARG A O 1
ATOM 840 N N . HIS A 1 101 ? 18.875 -29.745 -26.506 1.00 44.16 101 HIS A N 1
ATOM 841 C CA . HIS A 1 101 ? 20.018 -30.667 -26.586 1.00 44.16 101 HIS A CA 1
ATOM 842 C C . HIS A 1 101 ? 19.697 -32.103 -27.038 1.00 44.16 101 HIS A C 1
ATOM 844 O O . HIS A 1 101 ? 20.595 -32.930 -27.008 1.00 44.16 101 HIS A O 1
ATOM 850 N N . GLN A 1 102 ? 18.492 -32.414 -27.543 1.00 41.19 102 GLN A N 1
ATOM 851 C CA . GLN A 1 102 ? 18.179 -33.779 -28.026 1.00 41.19 102 GLN A CA 1
ATOM 852 C C . GLN A 1 102 ? 17.385 -33.878 -29.346 1.00 41.19 102 GLN A C 1
ATOM 854 O O . GLN A 1 102 ? 16.735 -34.883 -29.604 1.00 41.19 102 GLN A O 1
ATOM 859 N N . SER A 1 103 ? 17.444 -32.885 -30.240 1.00 42.16 103 SER A N 1
ATOM 860 C CA . SER A 1 103 ? 16.715 -32.975 -31.529 1.00 42.16 103 SER A CA 1
ATOM 861 C C . SER A 1 103 ? 17.586 -32.798 -32.773 1.00 42.16 103 SER A C 1
ATOM 863 O O . SER A 1 103 ? 17.066 -32.506 -33.846 1.00 42.16 103 SER A O 1
ATOM 865 N N . ARG A 1 104 ? 18.912 -32.963 -32.664 1.00 44.19 104 ARG A N 1
ATOM 866 C CA . ARG A 1 104 ? 19.828 -32.836 -33.815 1.00 44.19 104 ARG A CA 1
ATOM 867 C C . ARG A 1 104 ? 20.711 -34.050 -34.119 1.00 44.19 104 ARG A C 1
ATOM 869 O O . ARG A 1 104 ? 21.607 -33.919 -34.941 1.00 44.19 104 ARG A O 1
ATOM 876 N N . GLU A 1 105 ? 20.408 -35.228 -33.573 1.00 46.94 105 GLU A N 1
ATOM 877 C CA . GLU A 1 105 ? 21.127 -36.474 -33.921 1.00 46.94 105 GLU A CA 1
ATOM 878 C C . GLU A 1 105 ? 20.296 -37.548 -34.648 1.00 46.94 105 GLU A C 1
ATOM 880 O O . GLU A 1 105 ? 20.809 -38.623 -34.941 1.00 46.94 105 GLU A O 1
ATOM 885 N N . HIS A 1 106 ? 19.048 -37.275 -35.047 1.00 43.50 106 HIS A N 1
ATOM 886 C CA . HIS A 1 106 ? 18.215 -38.277 -35.740 1.00 43.50 106 HIS A CA 1
ATOM 887 C C . HIS A 1 106 ? 17.564 -37.822 -37.051 1.00 43.50 106 HIS A C 1
ATOM 889 O O . HIS A 1 106 ? 16.524 -38.339 -37.439 1.00 43.50 106 HIS A O 1
ATOM 895 N N . VAL A 1 107 ? 18.196 -36.906 -37.792 1.00 47.53 107 VAL A N 1
ATOM 896 C CA . VAL A 1 107 ? 17.827 -36.658 -39.201 1.00 47.53 107 VAL A CA 1
ATOM 897 C C . VAL A 1 107 ? 19.073 -36.389 -40.048 1.00 47.53 107 VAL A C 1
ATOM 899 O O . VAL A 1 107 ? 19.247 -35.304 -40.590 1.00 47.53 107 VAL A O 1
ATOM 902 N N . ARG A 1 108 ? 19.972 -37.372 -40.128 1.00 41.31 108 ARG A N 1
ATOM 903 C CA . ARG A 1 108 ? 20.851 -37.594 -41.290 1.00 41.31 108 ARG A CA 1
ATOM 904 C C . ARG A 1 108 ? 21.071 -39.098 -41.438 1.00 41.31 108 ARG A C 1
ATOM 906 O O . ARG A 1 108 ? 22.059 -39.644 -40.959 1.00 41.31 108 ARG A O 1
ATOM 913 N N . ARG A 1 109 ? 20.069 -39.752 -42.025 1.00 41.81 109 ARG A N 1
ATOM 914 C CA . ARG A 1 109 ? 20.341 -40.797 -43.012 1.00 41.81 109 ARG A CA 1
ATOM 915 C C . ARG A 1 109 ? 20.686 -40.107 -44.324 1.00 41.81 109 ARG A C 1
ATOM 917 O O . ARG A 1 109 ? 20.123 -39.007 -44.538 1.00 41.81 109 ARG A O 1
#

Secondary structure (DSSP, 8-state):
---HHHHHHHHHHHHT-SSHHHHHHHHHHHHHHHHHHHHHHHTTEEEEEE-TTS-EEEEEE-SSSTT-EEEEEE-TTT--EEE-TTSTT--S----S-SSSSSSSSS--

Foldseek 3Di:
DQDVVVVVVLVVQLVVDPDPVSNVVSVVVVVVSVVVVVVVVPVFWADWDADPVRWTKIWGQDPVHNPDTFIWIQDPVPRDTDGPPVCVVVPDDPPDDDDPPPDPPPPDD

Sequence (109 aa):
MLNPDKVAEFARRMTAAESEEVRQSVYQEFLEYAADFLDLFSYHYHDFTPREDGNIQCTMDGYIRPRERVAYIVDTRSGFLRPVHQDAQRGTRHQSREQRHQSREHVRR

Radius of gyration: 22.44 Å; chains: 1; bounding box: 36×52×67 Å